Protein AF-A0A8S9JQI2-F1 (afdb_monomer_lite)

Structure (mmCIF, N/CA/C/O backbone):
data_AF-A0A8S9JQI2-F1
#
_entry.id   AF-A0A8S9JQI2-F1
#
loop_
_atom_site.group_PDB
_atom_site.id
_atom_site.type_symbol
_atom_site.label_atom_id
_atom_site.label_alt_id
_atom_site.label_comp_id
_atom_site.label_asym_id
_atom_site.label_entity_id
_atom_site.label_seq_id
_atom_site.pdbx_PDB_ins_code
_atom_site.Cartn_x
_atom_site.Cartn_y
_atom_site.Cartn_z
_atom_site.occupancy
_atom_site.B_iso_or_equiv
_atom_site.auth_seq_id
_atom_site.auth_comp_id
_atom_site.auth_asym_id
_atom_site.auth_atom_id
_atom_site.pdbx_PDB_model_num
ATOM 1 N N . MET A 1 1 ? 46.755 -4.815 -22.218 1.00 62.97 1 MET A N 1
ATOM 2 C CA . MET A 1 1 ? 45.896 -3.608 -22.220 1.00 62.97 1 MET A CA 1
ATOM 3 C C . MET A 1 1 ? 44.687 -3.885 -23.100 1.00 62.97 1 MET A C 1
ATOM 5 O O . MET A 1 1 ? 44.875 -4.271 -24.247 1.00 62.97 1 MET A O 1
ATOM 9 N N . ALA A 1 2 ? 43.470 -3.789 -22.560 1.00 71.00 2 ALA A N 1
ATOM 10 C CA . ALA A 1 2 ? 42.245 -4.030 -23.325 1.00 71.00 2 ALA A CA 1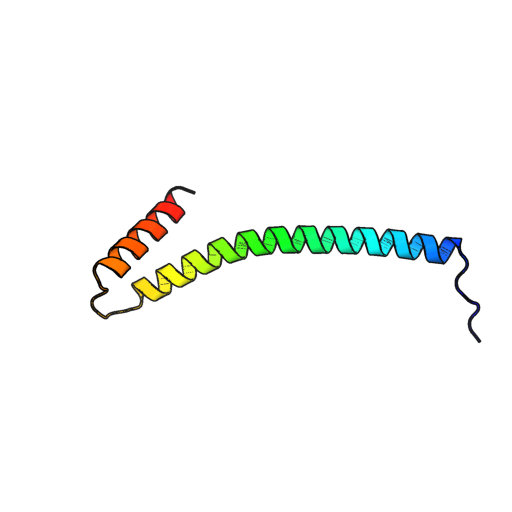
ATOM 11 C C . ALA A 1 2 ? 41.969 -2.853 -24.276 1.00 71.00 2 ALA A C 1
ATOM 13 O O . ALA A 1 2 ? 42.148 -1.696 -23.900 1.00 71.00 2 ALA A O 1
ATOM 14 N N . ARG A 1 3 ? 41.561 -3.146 -25.517 1.00 70.50 3 ARG A N 1
ATOM 15 C CA . ARG A 1 3 ? 41.207 -2.119 -26.508 1.00 70.50 3 ARG A CA 1
ATOM 16 C C . ARG A 1 3 ? 39.888 -1.450 -26.088 1.00 70.50 3 ARG A C 1
ATOM 18 O O . ARG A 1 3 ? 38.976 -2.172 -25.683 1.00 70.50 3 ARG A O 1
ATOM 25 N N . PRO A 1 4 ? 39.763 -0.117 -26.190 1.00 76.88 4 PRO A N 1
ATOM 26 C CA . PRO A 1 4 ? 38.535 0.583 -25.824 1.00 76.88 4 PRO A CA 1
ATOM 27 C C . PRO A 1 4 ? 37.349 0.128 -26.683 1.00 76.88 4 PRO A C 1
ATOM 29 O O . PRO A 1 4 ? 37.505 -0.240 -27.851 1.00 76.88 4 PRO A O 1
ATOM 32 N N . GLU A 1 5 ? 36.156 0.141 -26.087 1.00 75.31 5 GLU A N 1
ATOM 33 C CA . GLU A 1 5 ? 34.932 -0.320 -26.742 1.00 75.31 5 GLU A CA 1
ATOM 34 C C . GLU A 1 5 ? 34.609 0.580 -27.945 1.00 75.31 5 GLU A C 1
ATOM 36 O O . GLU A 1 5 ? 34.480 1.796 -27.817 1.00 75.31 5 GLU A O 1
ATOM 41 N N . GLY A 1 6 ? 34.474 -0.011 -29.136 1.00 83.56 6 GLY A N 1
ATOM 42 C CA . GLY A 1 6 ? 34.135 0.749 -30.339 1.00 83.56 6 GLY A CA 1
ATOM 43 C C . GLY A 1 6 ? 32.762 1.422 -30.222 1.00 83.56 6 GLY A C 1
ATOM 44 O O . GLY A 1 6 ? 31.851 0.893 -29.585 1.00 83.56 6 GLY A O 1
ATOM 45 N N . VAL A 1 7 ? 32.570 2.557 -30.903 1.00 83.19 7 VAL A N 1
ATOM 46 C CA . VAL A 1 7 ? 31.348 3.393 -30.830 1.00 83.19 7 VAL A CA 1
ATOM 47 C C . VAL A 1 7 ? 30.052 2.586 -31.030 1.00 83.19 7 VAL A C 1
ATOM 49 O O . VAL A 1 7 ? 29.047 2.824 -30.359 1.00 83.19 7 VAL A O 1
ATOM 52 N N . LYS A 1 8 ? 30.069 1.573 -31.910 1.00 80.50 8 LYS A N 1
ATOM 53 C CA . LYS A 1 8 ? 28.925 0.674 -32.153 1.00 80.50 8 LYS A CA 1
ATOM 54 C C . LYS A 1 8 ? 28.610 -0.229 -30.951 1.00 80.50 8 LYS A C 1
ATOM 56 O O . LYS A 1 8 ? 27.435 -0.430 -30.645 1.00 80.50 8 LYS A O 1
ATOM 61 N N . ALA A 1 9 ? 29.633 -0.727 -30.256 1.00 77.06 9 ALA A N 1
ATOM 62 C CA . ALA A 1 9 ? 29.479 -1.519 -29.037 1.00 77.06 9 ALA A CA 1
ATOM 63 C C . ALA A 1 9 ? 28.996 -0.646 -27.865 1.00 77.06 9 ALA A C 1
ATOM 65 O O . ALA A 1 9 ? 28.020 -1.004 -27.203 1.00 77.06 9 ALA A O 1
ATOM 66 N N . ALA A 1 10 ? 29.582 0.544 -27.689 1.00 79.38 10 ALA A N 1
ATOM 67 C CA . ALA A 1 10 ? 29.164 1.505 -26.665 1.00 79.38 10 ALA A CA 1
ATOM 68 C C . ALA A 1 10 ? 27.688 1.926 -26.832 1.00 79.38 10 ALA A C 1
ATOM 70 O O . ALA A 1 10 ? 26.900 1.878 -25.885 1.00 79.38 10 ALA A O 1
ATOM 71 N N . LYS A 1 11 ? 27.263 2.241 -28.064 1.00 76.12 11 LYS A N 1
ATOM 72 C CA . LYS A 1 11 ? 25.867 2.606 -28.368 1.00 76.12 11 LYS A CA 1
ATOM 73 C C . LYS A 1 11 ? 24.891 1.443 -28.146 1.00 76.12 11 LYS A C 1
ATOM 75 O O . LYS A 1 11 ? 23.762 1.665 -27.708 1.00 76.12 11 LYS A O 1
ATOM 80 N N . ALA A 1 12 ? 25.304 0.206 -28.429 1.00 79.31 12 ALA A N 1
ATOM 81 C CA . ALA A 1 12 ? 24.488 -0.978 -28.162 1.00 79.31 12 ALA A CA 1
ATOM 82 C C . ALA A 1 12 ? 24.291 -1.213 -26.654 1.00 79.31 12 ALA A C 1
ATOM 84 O O . ALA A 1 12 ? 23.169 -1.502 -26.234 1.00 79.31 12 ALA A O 1
ATOM 85 N N . LYS A 1 13 ? 25.342 -1.023 -25.843 1.00 74.06 13 LYS A N 1
ATOM 86 C CA . LYS A 1 13 ? 25.266 -1.052 -24.372 1.00 74.06 13 LYS A CA 1
ATOM 87 C C . LYS A 1 13 ? 24.304 0.008 -23.833 1.00 74.06 13 LYS A C 1
ATOM 89 O O . LYS A 1 13 ? 23.398 -0.339 -23.084 1.00 74.06 13 LYS A O 1
ATOM 94 N N . GLY A 1 14 ? 24.416 1.260 -24.287 1.00 74.12 14 GLY A N 1
ATOM 95 C CA . GLY A 1 14 ? 23.513 2.340 -23.863 1.00 74.12 14 GLY A CA 1
ATOM 96 C C . GLY A 1 14 ? 22.037 2.060 -24.181 1.00 74.12 14 GLY A C 1
ATOM 97 O O . GLY A 1 14 ? 21.162 2.283 -23.348 1.00 74.12 14 GLY A O 1
ATOM 98 N N . LYS A 1 15 ? 21.748 1.475 -25.354 1.00 74.81 15 LYS A N 1
ATOM 99 C CA . LYS A 1 15 ? 20.384 1.035 -25.705 1.00 74.81 15 LYS A CA 1
ATOM 100 C C . LYS A 1 15 ? 19.874 -0.121 -24.838 1.00 74.81 15 LYS A C 1
ATOM 102 O O . LYS A 1 15 ? 18.667 -0.231 -24.643 1.00 74.81 15 LYS A O 1
ATOM 107 N N . LYS A 1 16 ? 20.747 -1.022 -24.374 1.00 73.19 16 LYS A N 1
ATOM 108 C CA . LYS A 1 16 ? 20.368 -2.096 -23.439 1.00 73.19 16 LYS A CA 1
ATOM 109 C C . LYS A 1 16 ? 20.052 -1.521 -22.059 1.00 73.19 16 LYS A C 1
ATOM 111 O O . LYS A 1 16 ? 18.921 -1.694 -21.620 1.00 73.19 16 LYS A O 1
ATOM 116 N N . ALA A 1 17 ? 20.952 -0.708 -21.507 1.00 74.44 17 ALA A N 1
ATOM 117 C CA . ALA A 1 17 ? 20.756 -0.053 -20.217 1.00 74.44 17 ALA A CA 1
ATOM 118 C C . ALA A 1 17 ? 19.454 0.766 -20.175 1.00 74.44 17 ALA A C 1
ATOM 120 O O . ALA A 1 17 ? 18.661 0.616 -19.255 1.00 74.44 17 ALA A O 1
ATOM 121 N N . GLY A 1 18 ? 19.162 1.567 -21.208 1.00 77.44 18 GLY A N 1
ATOM 122 C CA . GLY A 1 18 ? 17.916 2.345 -21.260 1.00 77.44 18 GLY A CA 1
ATOM 123 C C . GLY A 1 18 ? 16.636 1.494 -21.248 1.00 77.44 18 GLY A C 1
ATOM 124 O O . GLY A 1 18 ? 15.625 1.916 -20.690 1.00 77.44 18 GLY A O 1
ATOM 125 N N . ARG A 1 19 ? 16.671 0.282 -21.820 1.00 79.38 19 ARG A N 1
ATOM 126 C CA . ARG A 1 19 ? 15.544 -0.667 -21.748 1.00 79.38 19 ARG A CA 1
ATOM 127 C C . ARG A 1 19 ? 15.425 -1.298 -20.364 1.00 79.38 19 ARG A C 1
ATOM 129 O O . ARG A 1 19 ? 14.315 -1.421 -19.861 1.00 79.38 19 ARG A O 1
ATOM 136 N N . GLU A 1 20 ? 16.551 -1.642 -19.747 1.00 82.31 20 GLU A N 1
ATOM 137 C CA . GLU A 1 20 ? 16.596 -2.189 -18.386 1.00 82.31 20 GLU A CA 1
ATOM 138 C C . GLU A 1 20 ? 16.068 -1.172 -17.366 1.00 82.31 20 GLU A C 1
ATOM 140 O O . GLU A 1 20 ? 15.215 -1.514 -16.555 1.00 82.31 20 GLU A O 1
ATOM 145 N N . PHE A 1 21 ? 16.462 0.101 -17.474 1.00 87.12 21 PHE A N 1
ATOM 146 C CA . PHE A 1 21 ? 15.923 1.178 -16.637 1.00 87.12 21 PHE A CA 1
ATOM 147 C C . PHE A 1 21 ? 14.407 1.322 -16.764 1.00 87.12 21 PHE A C 1
ATOM 149 O O . PHE A 1 21 ? 13.719 1.471 -15.755 1.00 87.12 21 PHE A O 1
ATOM 156 N N . LYS A 1 22 ? 13.880 1.255 -17.991 1.00 85.94 22 LYS A N 1
ATOM 157 C CA . LYS A 1 22 ? 12.438 1.361 -18.228 1.00 85.94 22 LYS A CA 1
ATOM 158 C C . LYS A 1 22 ? 11.686 0.184 -17.603 1.00 85.94 22 LYS A C 1
ATOM 160 O O . LYS A 1 22 ? 10.734 0.405 -16.863 1.00 85.94 22 LYS A O 1
ATOM 165 N N . SER A 1 23 ? 12.199 -1.032 -17.788 1.00 88.69 23 SER A N 1
ATOM 166 C CA . SER A 1 23 ? 11.623 -2.236 -17.185 1.00 88.69 23 SER A CA 1
ATOM 167 C C . SER A 1 23 ? 11.661 -2.197 -15.652 1.00 88.69 23 SER A C 1
ATOM 169 O O . SER A 1 23 ? 10.677 -2.555 -15.011 1.00 88.69 23 SER A O 1
ATOM 171 N N . ILE A 1 24 ? 12.765 -1.741 -15.048 1.00 91.69 24 ILE A N 1
ATOM 172 C CA . ILE A 1 24 ? 12.886 -1.597 -13.587 1.00 91.69 24 ILE A CA 1
ATOM 173 C C . ILE A 1 24 ? 11.896 -0.550 -13.063 1.00 91.69 24 ILE A C 1
ATOM 175 O O . ILE A 1 24 ? 11.286 -0.748 -12.012 1.00 91.69 24 ILE A O 1
ATOM 179 N N . TRP A 1 25 ? 11.717 0.557 -13.787 1.00 91.62 25 TRP A N 1
ATOM 180 C CA . TRP A 1 25 ? 10.756 1.596 -13.422 1.00 91.62 25 TRP A CA 1
ATOM 181 C C . TRP A 1 25 ? 9.310 1.089 -13.465 1.00 91.62 25 TRP A C 1
ATOM 183 O O . TRP A 1 25 ? 8.548 1.320 -12.528 1.00 91.62 25 TRP A O 1
ATOM 193 N N . GLU A 1 26 ? 8.947 0.348 -14.514 1.00 89.44 26 GLU A N 1
ATOM 194 C CA . GLU A 1 26 ? 7.618 -0.260 -14.647 1.00 89.44 26 GLU A CA 1
ATOM 195 C C . GLU A 1 26 ? 7.333 -1.272 -13.529 1.00 89.44 26 GLU A C 1
ATOM 197 O O . GLU A 1 26 ? 6.229 -1.291 -12.983 1.00 89.44 26 GLU A O 1
ATOM 202 N N . ILE A 1 27 ? 8.329 -2.078 -13.141 1.00 91.00 27 ILE A N 1
ATOM 203 C CA . ILE A 1 27 ? 8.209 -3.000 -12.001 1.00 91.00 27 ILE A CA 1
ATOM 204 C C . ILE A 1 27 ? 8.001 -2.212 -10.703 1.00 91.00 27 ILE A C 1
ATOM 206 O O . ILE A 1 27 ? 7.046 -2.475 -9.979 1.00 91.00 27 ILE A O 1
ATOM 210 N N . LYS A 1 28 ? 8.817 -1.181 -10.450 1.00 91.88 28 LYS A N 1
ATOM 211 C CA . LYS A 1 28 ? 8.680 -0.331 -9.257 1.00 91.88 28 LYS A CA 1
ATOM 212 C C . LYS A 1 28 ? 7.309 0.338 -9.154 1.00 91.88 28 LYS A C 1
ATOM 214 O O . LYS A 1 28 ? 6.784 0.445 -8.052 1.00 91.88 28 LYS A O 1
ATOM 219 N N . GLN A 1 29 ? 6.721 0.781 -10.266 1.00 90.44 29 GLN A N 1
ATOM 220 C CA . GLN A 1 29 ? 5.372 1.357 -10.248 1.00 90.44 29 GLN A CA 1
ATOM 221 C C . GLN A 1 29 ? 4.311 0.333 -9.837 1.00 90.44 29 GLN A C 1
ATOM 223 O O . GLN A 1 29 ? 3.436 0.650 -9.031 1.00 90.44 29 GLN A O 1
ATOM 228 N N . LYS A 1 30 ? 4.402 -0.899 -10.353 1.00 89.31 30 LYS A N 1
ATOM 229 C CA . LYS A 1 30 ? 3.500 -1.989 -9.954 1.00 89.31 30 LYS A CA 1
ATOM 230 C C . LYS A 1 30 ? 3.680 -2.341 -8.480 1.00 89.31 30 LYS A C 1
ATOM 232 O O . LYS A 1 30 ? 2.690 -2.442 -7.760 1.00 89.31 30 LYS A O 1
ATOM 237 N N . ASP A 1 31 ? 4.924 -2.437 -8.021 1.00 91.50 31 ASP A N 1
ATOM 238 C CA . ASP A 1 31 ? 5.230 -2.697 -6.615 1.00 91.50 31 ASP A CA 1
ATOM 239 C C . ASP A 1 31 ? 4.695 -1.590 -5.711 1.00 91.50 31 ASP A C 1
ATOM 241 O O . ASP A 1 31 ? 4.177 -1.880 -4.638 1.00 91.50 31 ASP A O 1
ATOM 245 N N . PHE A 1 32 ? 4.768 -0.324 -6.125 1.00 90.94 32 PHE A N 1
ATOM 246 C CA . PHE A 1 32 ? 4.241 0.785 -5.332 1.00 90.94 32 PHE A CA 1
ATOM 247 C C . PHE A 1 32 ? 2.722 0.678 -5.140 1.00 90.94 32 PHE A C 1
ATOM 249 O O . PHE A 1 32 ? 2.229 0.836 -4.025 1.00 90.94 32 PHE A O 1
ATOM 256 N N . ALA A 1 33 ? 1.988 0.321 -6.199 1.00 85.81 33 ALA A N 1
ATOM 257 C CA . ALA A 1 33 ? 0.545 0.099 -6.118 1.00 85.81 33 ALA A CA 1
ATOM 258 C C . ALA A 1 33 ? 0.183 -1.087 -5.204 1.00 85.81 33 ALA A C 1
ATOM 260 O O . ALA A 1 33 ? -0.794 -1.022 -4.459 1.00 85.81 33 ALA A O 1
ATOM 261 N N . LEU A 1 34 ? 0.974 -2.165 -5.230 1.00 87.62 34 LEU A N 1
ATOM 262 C CA . LEU A 1 34 ? 0.781 -3.310 -4.335 1.00 87.62 34 LEU A CA 1
ATOM 263 C C . LEU A 1 34 ? 1.147 -2.975 -2.881 1.00 87.62 34 LEU A C 1
ATOM 265 O O . LEU A 1 34 ? 0.446 -3.399 -1.963 1.00 87.62 34 LEU A O 1
ATOM 269 N N . ASN A 1 35 ? 2.196 -2.178 -2.666 1.00 89.88 35 ASN A N 1
ATOM 270 C CA . ASN A 1 35 ? 2.599 -1.718 -1.337 1.00 89.88 35 ASN A CA 1
ATOM 271 C C . ASN A 1 35 ? 1.548 -0.806 -0.697 1.00 89.88 35 ASN A C 1
ATOM 273 O O . ASN A 1 35 ? 1.316 -0.927 0.501 1.00 89.88 35 ASN A O 1
ATOM 277 N N . ASP A 1 36 ? 0.883 0.061 -1.465 1.00 87.62 36 ASP A N 1
ATOM 278 C CA . ASP A 1 36 ? -0.211 0.890 -0.940 1.00 87.62 36 ASP A CA 1
ATOM 279 C C . ASP A 1 36 ? -1.361 0.024 -0.399 1.00 87.62 36 ASP A C 1
ATOM 281 O O . ASP A 1 36 ? -1.816 0.212 0.732 1.00 87.62 36 ASP A O 1
ATOM 285 N N . LYS A 1 37 ? -1.764 -1.002 -1.163 1.00 88.81 37 LYS A N 1
ATOM 286 C CA . LYS A 1 37 ? -2.779 -1.974 -0.724 1.00 88.81 37 LYS A CA 1
ATOM 287 C C . LYS A 1 37 ? -2.336 -2.737 0.527 1.00 88.81 37 LYS A C 1
ATOM 289 O O . LYS A 1 37 ? -3.112 -2.861 1.473 1.00 88.81 37 LYS A O 1
ATOM 294 N N . LEU A 1 38 ? -1.087 -3.203 0.554 1.00 90.50 38 LEU A N 1
ATOM 295 C CA . LEU A 1 38 ? -0.527 -3.930 1.694 1.00 90.50 38 LEU A CA 1
ATOM 296 C C . LEU A 1 38 ? -0.432 -3.052 2.951 1.00 90.50 38 LEU A C 1
ATOM 298 O O . LEU A 1 38 ? -0.710 -3.520 4.052 1.00 90.50 38 LEU A O 1
ATOM 302 N N . ASN A 1 39 ? -0.059 -1.780 2.810 1.00 90.06 39 ASN A N 1
ATOM 303 C CA . ASN A 1 39 ? 0.022 -0.852 3.936 1.00 90.06 39 ASN A CA 1
ATOM 304 C C . ASN A 1 39 ? -1.359 -0.560 4.531 1.00 90.06 39 ASN A C 1
ATOM 306 O O . ASN A 1 39 ? -1.488 -0.536 5.753 1.00 90.06 39 ASN A O 1
ATOM 310 N N . LYS A 1 40 ? -2.393 -0.399 3.692 1.00 90.06 40 LYS A N 1
ATOM 311 C CA . LYS A 1 40 ? -3.784 -0.255 4.156 1.00 90.06 40 LYS A CA 1
ATOM 312 C C . LYS A 1 40 ? -4.245 -1.484 4.944 1.00 90.06 40 LYS A C 1
ATOM 314 O O . LYS A 1 40 ? -4.793 -1.322 6.029 1.00 90.06 40 LYS A O 1
ATOM 319 N N . GLN A 1 41 ? -3.945 -2.690 4.453 1.00 90.25 41 GLN A N 1
ATOM 320 C CA . GLN A 1 41 ? -4.226 -3.946 5.165 1.00 90.25 41 GLN A CA 1
ATOM 321 C C . GLN A 1 41 ? -3.527 -4.000 6.528 1.00 90.25 41 GLN A C 1
ATOM 323 O O . GLN A 1 41 ? -4.188 -4.157 7.547 1.00 90.25 41 GLN A O 1
ATOM 328 N N . LYS A 1 42 ? -2.209 -3.763 6.568 1.00 90.81 42 LYS A N 1
ATOM 329 C CA . LYS A 1 42 ? -1.433 -3.772 7.820 1.00 90.81 42 LYS A CA 1
ATOM 330 C C . LYS A 1 42 ? -1.934 -2.753 8.842 1.00 90.81 42 LYS A C 1
ATOM 332 O O . LYS A 1 42 ? -1.906 -3.025 10.042 1.00 90.81 42 LYS A O 1
ATOM 337 N N . LEU A 1 43 ? -2.362 -1.578 8.379 1.00 90.19 43 LEU A N 1
ATOM 338 C CA . LEU A 1 43 ? -2.928 -0.547 9.245 1.00 90.19 43 LEU A CA 1
ATOM 339 C C . LEU A 1 43 ? -4.247 -1.019 9.866 1.00 90.19 43 LEU A C 1
ATOM 341 O O . LEU A 1 43 ? -4.431 -0.876 11.072 1.00 90.19 43 LEU A O 1
ATOM 345 N N . VAL A 1 44 ? -5.132 -1.622 9.068 1.00 89.94 44 VAL A N 1
ATOM 346 C CA . VAL A 1 44 ? -6.387 -2.206 9.559 1.00 89.94 44 VAL A CA 1
ATOM 347 C C . VAL A 1 44 ? -6.114 -3.341 10.545 1.00 89.94 44 VAL A C 1
ATOM 349 O O . VAL A 1 44 ? -6.686 -3.328 11.631 1.00 89.94 44 VAL A O 1
ATOM 352 N N . ASP A 1 45 ? -5.200 -4.259 10.230 1.00 89.62 45 ASP A N 1
ATOM 353 C CA . ASP A 1 45 ? -4.821 -5.357 11.128 1.00 89.62 45 ASP A CA 1
ATOM 354 C C . ASP A 1 45 ? -4.284 -4.833 12.465 1.00 89.62 45 ASP A C 1
ATOM 356 O O . ASP A 1 45 ? -4.663 -5.327 13.524 1.00 89.62 45 ASP A O 1
ATOM 360 N N . SER A 1 46 ? -3.454 -3.786 12.431 1.00 89.00 46 SER A N 1
ATOM 361 C CA . SER A 1 46 ? -2.918 -3.153 13.643 1.00 89.00 46 SER A CA 1
ATOM 362 C C . SER A 1 46 ? -4.018 -2.497 14.482 1.00 89.00 46 SER A C 1
ATOM 364 O O . SER A 1 46 ? -4.009 -2.622 15.704 1.00 89.00 46 SER A O 1
ATOM 366 N N . LEU A 1 47 ? -4.988 -1.836 13.840 1.00 87.62 47 LEU A N 1
ATOM 367 C CA . LEU A 1 47 ? -6.143 -1.235 14.517 1.00 87.62 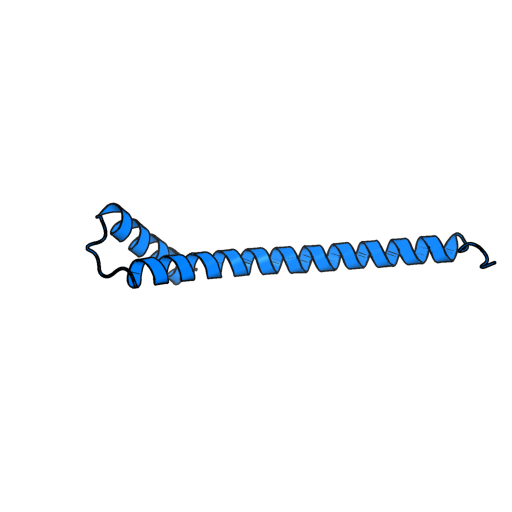47 LEU A CA 1
ATOM 368 C C . LEU A 1 47 ? -7.114 -2.289 15.069 1.00 87.62 47 LEU A C 1
ATOM 370 O O . LEU A 1 47 ? -7.770 -2.041 16.073 1.00 87.62 47 LEU A O 1
ATOM 374 N N . ILE A 1 48 ? -7.231 -3.455 14.429 1.00 85.88 48 ILE A N 1
ATOM 375 C CA . ILE A 1 48 ? -8.042 -4.578 14.926 1.00 85.88 48 ILE A CA 1
ATOM 376 C C . ILE A 1 48 ? -7.338 -5.289 16.088 1.00 85.88 48 ILE A C 1
ATOM 378 O O . ILE A 1 48 ? -8.002 -5.728 17.023 1.00 85.88 48 ILE A O 1
ATOM 382 N N . ALA A 1 49 ? -6.010 -5.405 16.031 1.00 86.81 49 ALA A N 1
ATOM 383 C CA . ALA A 1 49 ? -5.210 -6.058 17.060 1.00 86.81 49 ALA A C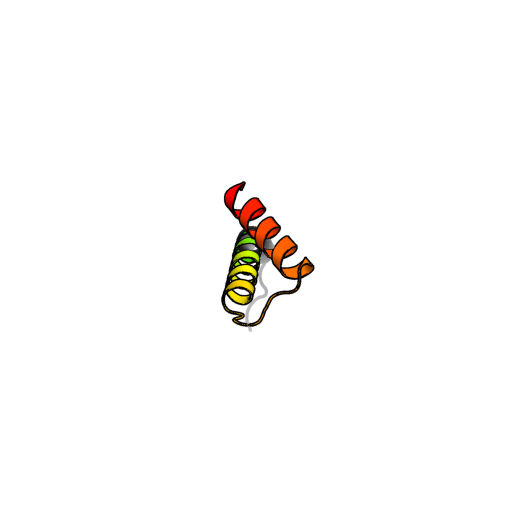A 1
ATOM 384 C C . ALA A 1 49 ? -5.102 -5.237 18.353 1.00 86.81 49 ALA A C 1
ATOM 386 O O . ALA A 1 49 ? -4.836 -5.811 19.410 1.00 86.81 49 ALA A O 1
ATOM 387 N N . GLN A 1 50 ? -5.308 -3.916 18.295 1.00 81.31 50 GLN A N 1
ATOM 388 C CA . GLN A 1 50 ? -5.423 -3.107 19.505 1.00 81.31 50 GLN A CA 1
ATOM 389 C C . GLN A 1 50 ? -6.675 -3.516 20.290 1.00 81.31 50 GLN A C 1
ATOM 391 O O . GLN A 1 50 ? -7.808 -3.325 19.858 1.00 81.31 50 GLN A O 1
ATOM 396 N N . THR A 1 51 ? -6.444 -4.090 21.470 1.00 66.81 51 THR A N 1
ATOM 397 C CA . THR A 1 51 ? -7.472 -4.507 22.436 1.00 66.81 51 THR A CA 1
ATOM 398 C C . THR A 1 51 ? -7.965 -3.369 23.332 1.00 66.81 51 THR A C 1
ATOM 400 O O . THR A 1 51 ? -8.861 -3.576 24.147 1.00 66.81 51 THR A O 1
ATOM 403 N N . GLU A 1 52 ? -7.373 -2.180 23.219 1.00 75.06 52 GLU A N 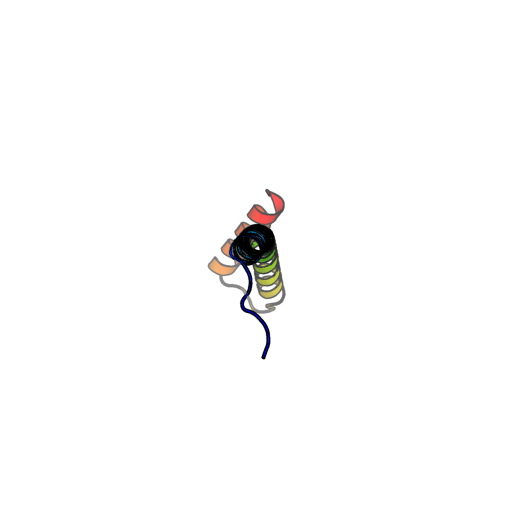1
ATOM 404 C CA . GLU A 1 52 ? -7.814 -0.980 23.930 1.00 75.06 52 GLU A CA 1
ATOM 405 C C . GLU A 1 52 ? -9.052 -0.362 23.258 1.00 75.06 52 GLU A C 1
ATOM 407 O O . GLU A 1 52 ? -9.275 -0.563 22.059 1.00 75.06 52 GLU A O 1
ATOM 412 N N . PRO A 1 53 ? -9.892 0.380 24.006 1.00 76.38 53 PRO A N 1
ATOM 413 C CA . PRO A 1 53 ? -11.006 1.101 23.411 1.00 76.38 53 PRO A CA 1
ATOM 414 C C . PRO A 1 53 ? -10.466 2.165 22.451 1.00 76.38 53 PRO A C 1
ATOM 416 O O . PRO A 1 53 ? -9.991 3.217 22.872 1.00 76.38 53 PRO A O 1
ATOM 419 N N . LEU A 1 54 ? -10.555 1.866 21.155 1.00 80.62 54 LEU A N 1
ATOM 420 C CA . LEU A 1 54 ? -10.262 2.812 20.085 1.00 80.62 54 LEU A CA 1
ATOM 421 C C . LEU A 1 54 ? -11.111 4.071 20.277 1.00 80.62 54 LEU A C 1
ATOM 423 O O . LEU A 1 54 ? -12.312 3.996 20.561 1.00 80.62 54 LEU A O 1
ATOM 427 N N . SER A 1 55 ? -10.495 5.229 20.078 1.00 83.75 55 SER A N 1
ATOM 428 C CA . SER A 1 55 ? -11.218 6.494 20.047 1.00 83.75 55 SER A CA 1
ATOM 429 C C . SER A 1 55 ? -12.246 6.506 18.909 1.00 83.75 55 SER A C 1
ATOM 431 O O . SER A 1 55 ? -12.111 5.806 17.902 1.00 83.75 55 SER A O 1
ATOM 433 N N . GLU A 1 56 ? -13.278 7.343 19.031 1.00 84.81 56 GLU A N 1
ATOM 434 C CA . GLU A 1 56 ? -14.319 7.478 18.002 1.00 84.81 56 GLU A CA 1
ATOM 435 C C . GLU A 1 56 ? -13.729 7.804 16.613 1.00 84.81 56 GLU A C 1
ATOM 437 O O . GLU A 1 56 ? -14.187 7.286 15.592 1.00 84.81 56 GLU A O 1
ATOM 442 N N . LEU A 1 57 ? -12.640 8.581 16.581 1.00 86.94 57 LEU A N 1
ATOM 443 C CA . LEU A 1 57 ? -11.896 8.902 15.362 1.00 86.94 57 LEU A CA 1
ATOM 444 C C . LEU A 1 57 ? -11.204 7.676 14.750 1.00 86.94 57 LEU A C 1
ATOM 446 O O . LEU A 1 57 ? -11.250 7.490 13.533 1.00 86.94 57 LEU A O 1
ATOM 450 N N . GLU A 1 58 ? -10.585 6.826 15.568 1.00 85.25 58 GLU A N 1
ATOM 451 C CA . GLU A 1 58 ? -9.919 5.603 15.101 1.00 85.25 58 GLU A CA 1
ATOM 452 C C . GLU A 1 58 ? -10.926 4.561 14.608 1.00 85.25 58 GLU A C 1
ATOM 454 O O . GLU A 1 58 ? -10.677 3.884 13.609 1.00 85.25 58 GLU A O 1
ATOM 459 N N . ILE A 1 59 ? -12.097 4.473 15.245 1.00 87.06 59 ILE A N 1
ATOM 460 C CA . ILE A 1 59 ? -13.204 3.626 14.781 1.00 87.06 59 ILE A CA 1
ATOM 461 C C . ILE A 1 59 ? -13.710 4.112 13.418 1.00 87.06 59 ILE A C 1
ATOM 463 O O . ILE A 1 59 ? -13.861 3.306 12.495 1.00 87.06 59 ILE A O 1
ATOM 467 N N . ALA A 1 60 ? -13.934 5.421 13.266 1.00 89.75 60 ALA A N 1
ATOM 468 C CA . ALA A 1 60 ? -14.355 6.008 11.996 1.00 89.75 60 ALA A CA 1
ATOM 469 C C . ALA A 1 60 ? -13.318 5.761 10.887 1.00 89.75 60 ALA A C 1
ATOM 471 O O . ALA A 1 60 ? -13.681 5.367 9.775 1.00 89.75 60 ALA A O 1
ATOM 472 N N . LEU A 1 61 ? -12.026 5.919 11.201 1.00 90.25 61 LEU A N 1
ATOM 473 C CA . LEU A 1 61 ? -10.930 5.634 10.276 1.00 90.25 61 LEU A CA 1
ATOM 474 C C . LEU A 1 61 ? -10.893 4.154 9.876 1.00 90.25 61 LEU A C 1
ATOM 476 O O . LEU A 1 61 ? -10.801 3.852 8.686 1.00 90.25 61 LEU A O 1
ATOM 480 N N . LYS A 1 62 ? -11.014 3.236 10.843 1.00 89.69 62 LYS A N 1
ATOM 481 C CA . LYS A 1 62 ? -11.056 1.788 10.593 1.00 89.69 62 LYS A CA 1
ATOM 482 C C . LYS A 1 62 ? -12.207 1.421 9.658 1.00 89.69 62 LYS A C 1
ATOM 484 O O . LYS A 1 62 ? -11.989 0.737 8.662 1.00 89.69 62 LYS A O 1
ATOM 489 N N . ASN A 1 63 ? -13.414 1.915 9.934 1.00 90.75 63 ASN A N 1
ATOM 490 C CA . ASN A 1 63 ? -14.594 1.639 9.111 1.00 90.75 63 ASN A CA 1
ATOM 491 C C . ASN A 1 63 ? -14.444 2.194 7.690 1.00 90.75 63 ASN A C 1
ATOM 493 O O . ASN A 1 63 ? -14.791 1.513 6.723 1.00 90.75 63 ASN A O 1
ATOM 497 N N . LYS A 1 64 ? -13.886 3.403 7.551 1.00 92.00 64 LYS A N 1
ATOM 498 C CA . LYS A 1 64 ? -13.609 4.001 6.243 1.00 92.00 64 LYS A CA 1
ATOM 499 C C . LYS A 1 64 ? -12.589 3.180 5.451 1.00 92.00 64 LYS A C 1
ATOM 501 O O . LYS A 1 64 ? -12.847 2.869 4.296 1.00 92.00 64 LYS A O 1
ATOM 506 N N . LEU A 1 65 ? -11.483 2.772 6.078 1.00 91.19 65 LEU A N 1
ATOM 507 C CA . LEU A 1 65 ? -10.453 1.947 5.437 1.00 91.19 65 LEU A CA 1
ATOM 508 C C . LEU A 1 65 ? -10.999 0.590 4.981 1.00 91.19 65 LEU A C 1
ATOM 510 O O . LEU A 1 65 ? -10.735 0.180 3.855 1.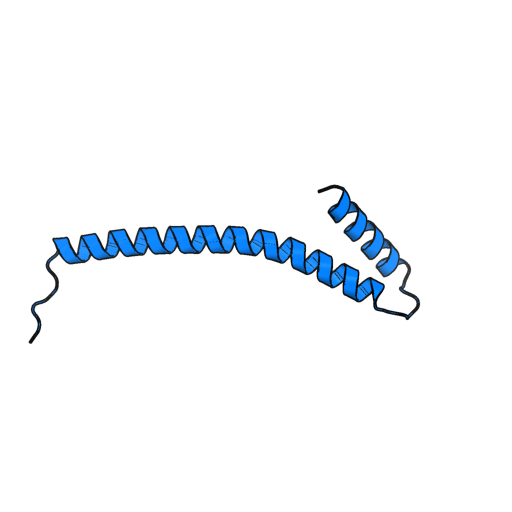00 91.19 65 LEU A O 1
ATOM 514 N N . ILE A 1 66 ? -11.793 -0.079 5.822 1.00 90.75 66 ILE A N 1
ATOM 515 C CA . ILE A 1 66 ? -12.446 -1.346 5.462 1.00 90.75 66 ILE A CA 1
ATOM 516 C C . ILE A 1 66 ? -13.398 -1.140 4.277 1.00 90.75 66 ILE A C 1
ATOM 518 O O . ILE A 1 66 ? -13.377 -1.926 3.334 1.00 90.75 66 ILE A O 1
ATOM 522 N N . THR A 1 67 ? -14.198 -0.070 4.295 1.00 92.81 67 THR A N 1
ATOM 523 C CA . THR A 1 67 ? -15.133 0.246 3.203 1.00 92.81 67 THR A CA 1
ATOM 524 C C . THR A 1 67 ? -14.392 0.51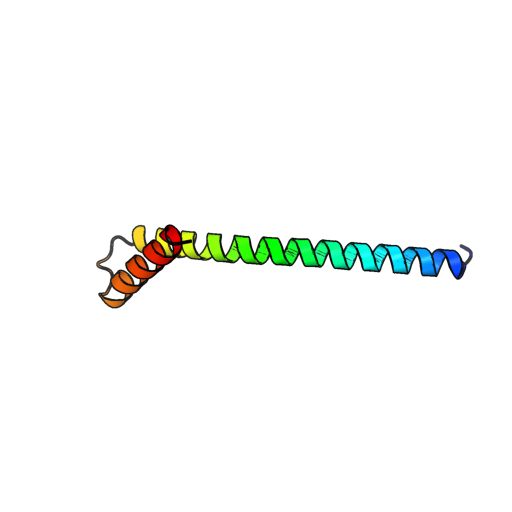2 1.895 1.00 92.81 67 THR A C 1
ATOM 526 O O . THR A 1 67 ? -14.725 -0.094 0.882 1.00 92.81 67 THR A O 1
ATOM 529 N N . ASP A 1 68 ? -13.352 1.349 1.920 1.00 89.69 68 ASP A N 1
ATOM 530 C CA . ASP A 1 68 ? -12.533 1.664 0.744 1.00 89.69 68 ASP A CA 1
ATOM 531 C C . ASP A 1 68 ? -11.836 0.411 0.180 1.00 89.69 68 ASP A C 1
ATOM 533 O O . ASP A 1 68 ? -11.667 0.285 -1.031 1.00 89.69 68 ASP A O 1
ATOM 537 N N . MET A 1 69 ? -11.446 -0.535 1.043 1.00 88.44 69 MET A N 1
ATOM 538 C CA . MET A 1 69 ? -10.855 -1.811 0.627 1.00 88.44 69 MET A CA 1
ATOM 539 C C . MET A 1 69 ? -11.872 -2.784 0.021 1.00 88.44 69 MET A C 1
ATOM 541 O O . MET A 1 69 ? -11.506 -3.525 -0.886 1.00 88.44 69 MET A O 1
ATOM 545 N N . LEU A 1 70 ? -13.114 -2.804 0.517 1.00 86.12 70 LEU A N 1
ATOM 546 C CA . LEU A 1 70 ? -14.192 -3.659 -0.001 1.00 86.12 70 LEU A CA 1
ATOM 547 C C . LEU A 1 70 ? -14.876 -3.076 -1.247 1.00 86.12 70 LEU A C 1
ATOM 549 O O . LEU A 1 70 ? -15.489 -3.820 -2.008 1.00 86.12 70 LEU A O 1
ATOM 553 N N . ALA A 1 71 ? -14.797 -1.759 -1.443 1.00 83.62 71 ALA A N 1
ATOM 554 C CA . ALA A 1 71 ? -15.354 -1.060 -2.600 1.00 83.62 71 ALA A CA 1
ATOM 555 C C . ALA A 1 71 ? -14.406 -1.022 -3.818 1.00 83.62 71 ALA A C 1
ATOM 557 O O . ALA A 1 71 ? -14.825 -0.586 -4.893 1.00 83.62 71 ALA A O 1
ATOM 558 N N . SER A 1 72 ? -13.143 -1.437 -3.647 1.00 62.06 72 SER A N 1
ATOM 559 C CA . SER A 1 72 ? -12.104 -1.486 -4.688 1.00 62.06 72 SER A CA 1
ATOM 560 C C . SER A 1 72 ? -11.973 -2.861 -5.334 1.00 62.06 72 SER A C 1
ATOM 562 O O . SER A 1 72 ? -11.375 -2.865 -6.437 1.00 62.06 72 SER A O 1
#

Radius of gyration: 23.81 Å; chains: 1; bounding box: 61×15×56 Å

Foldseek 3Di:
DDDDDDPVRVVVVVVVVVVVVVVVVVVVVVVVVVVVLVVLVVLLVVLVPPPDPDDPVSVVVSVVSVCVNVVD

Sequence (72 aa):
MARPEGVKAAKAKGKKAGREFKSIWEIKQKDFALNDKLNKQKLVDSLIAQTEPLSELEIALKNKLITDMLAS

Organism: Brassica cretica (NCBI:txid69181)

pLDDT: mean 84.18, std 7.41, range [62.06, 92.81]

Secondary structure (DSSP, 8-state):
-PPPPPHHHHHHHHHHHHHHHHHHHHHHHHHHHHHHHHHHHHHHHHHHH--S---HHHHHHHHHHHHHHH--